Protein AF-A0A150PMF5-F1 (afdb_monomer_lite)

Secondary structure (DSSP, 8-state):
----S--GGGEEEEE-SSEEEEEETTEEEEEEETTT--B-TT-TTTTPEEEEEEEE-TTS-EEEEET---TTS-EEEE---TT--

Organism: Sorangium cellulosum (NCBI:txid56)

Foldseek 3Di:
DDDPDDDPVQWDWAAEPFWIFTGGVQAGQWIAGPVVRDIDPPDPRHRFGWFEFWDQDPVRDIDGDGPHRDHHTHTDTDDQDPVRD

Structure (mmCIF, N/CA/C/O backbone):
data_AF-A0A150PMF5-F1
#
_entry.id   AF-A0A150PMF5-F1
#
loop_
_atom_site.group_PDB
_atom_site.id
_atom_site.type_symbol
_atom_site.label_atom_id
_atom_site.label_alt_id
_atom_site.label_comp_id
_atom_site.label_asym_id
_atom_site.label_entity_id
_atom_site.label_seq_id
_atom_site.pdbx_PDB_ins_code
_atom_site.Cartn_x
_atom_site.Cartn_y
_atom_site.Cartn_z
_atom_site.occupancy
_atom_site.B_iso_or_equiv
_atom_site.auth_seq_id
_atom_site.auth_comp_id
_atom_site.auth_asym_id
_atom_site.auth_atom_id
_atom_site.pdbx_PDB_model_num
ATOM 1 N N . MET A 1 1 ? -34.903 11.176 1.885 1.00 49.91 1 MET A N 1
ATOM 2 C CA . MET A 1 1 ? -34.597 9.730 1.965 1.00 49.91 1 MET A CA 1
ATOM 3 C C . MET A 1 1 ? -33.111 9.533 2.231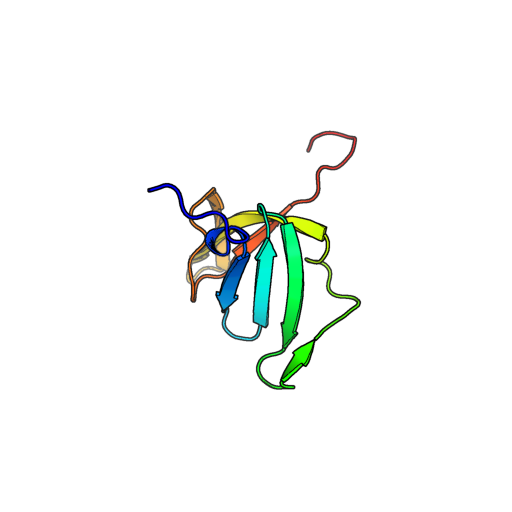 1.00 49.91 1 MET A C 1
ATOM 5 O O . MET A 1 1 ? -32.313 9.769 1.334 1.00 49.91 1 MET A O 1
ATOM 9 N N . SER A 1 2 ? -32.729 9.140 3.444 1.00 64.50 2 SER A N 1
ATOM 10 C CA . SER A 1 2 ? -31.368 8.701 3.780 1.00 64.50 2 SER A CA 1
ATOM 11 C C . SER A 1 2 ? -31.279 7.181 3.606 1.00 64.50 2 SER A C 1
ATOM 13 O O . SER A 1 2 ? -32.102 6.440 4.133 1.00 64.50 2 SER A O 1
ATOM 15 N N . TYR A 1 3 ? -30.320 6.715 2.807 1.00 65.75 3 TYR A N 1
ATOM 16 C CA . TYR A 1 3 ? -30.082 5.289 2.579 1.00 65.75 3 TYR A CA 1
ATOM 17 C C . TYR A 1 3 ? -29.542 4.634 3.864 1.00 65.75 3 TYR A C 1
ATOM 19 O O . TYR A 1 3 ? -28.510 5.052 4.378 1.00 65.75 3 TYR A O 1
ATOM 27 N N . THR A 1 4 ? -30.237 3.617 4.379 1.00 69.88 4 THR A N 1
ATOM 28 C CA . THR A 1 4 ? -29.944 2.912 5.647 1.00 69.88 4 THR A CA 1
ATOM 29 C C . THR A 1 4 ? -29.024 1.694 5.499 1.00 69.88 4 THR A C 1
ATOM 31 O O . THR A 1 4 ? -28.761 0.996 6.476 1.00 69.88 4 THR A O 1
ATOM 34 N N . GLY A 1 5 ? -28.540 1.394 4.291 1.00 74.31 5 GLY A N 1
ATOM 35 C CA . GLY A 1 5 ? -27.614 0.281 4.073 1.00 74.31 5 GLY A CA 1
ATOM 36 C C . GLY A 1 5 ? -26.193 0.599 4.547 1.00 74.31 5 GLY A C 1
ATOM 37 O O . GLY A 1 5 ? -25.810 1.760 4.660 1.00 74.31 5 GLY A O 1
ATOM 38 N N . THR A 1 6 ? -25.379 -0.436 4.782 1.00 68.25 6 THR A N 1
ATOM 39 C CA . THR A 1 6 ? -23.954 -0.275 5.118 1.00 68.25 6 THR A CA 1
ATOM 40 C C . THR A 1 6 ? -23.271 0.613 4.079 1.00 68.25 6 THR A C 1
ATOM 42 O O . THR A 1 6 ? -23.322 0.305 2.887 1.00 68.25 6 THR A O 1
ATOM 45 N N . GLU A 1 7 ? -22.639 1.706 4.513 1.00 73.12 7 GLU A N 1
ATOM 46 C CA . GLU A 1 7 ? -21.950 2.635 3.614 1.00 73.12 7 GLU A CA 1
ATOM 47 C C . GLU A 1 7 ? -20.782 1.925 2.913 1.00 73.12 7 GLU A C 1
ATOM 49 O O . GLU A 1 7 ? -19.729 1.667 3.504 1.00 73.12 7 GLU A O 1
ATOM 54 N N . ARG A 1 8 ? -20.988 1.571 1.640 1.00 67.75 8 ARG A N 1
ATOM 55 C CA . ARG A 1 8 ? -20.026 0.805 0.835 1.00 67.75 8 ARG A CA 1
ATOM 56 C C . ARG A 1 8 ? -18.890 1.678 0.307 1.00 67.75 8 ARG A C 1
ATOM 58 O O . ARG A 1 8 ? -17.840 1.137 -0.027 1.00 67.75 8 ARG A O 1
ATOM 65 N N . ARG A 1 9 ? -19.048 3.009 0.282 1.00 71.50 9 ARG A N 1
ATOM 66 C CA . ARG A 1 9 ? -18.022 3.960 -0.194 1.00 71.50 9 ARG A CA 1
ATOM 67 C C . ARG A 1 9 ? -16.787 4.023 0.710 1.00 71.50 9 ARG A C 1
ATOM 69 O O . ARG A 1 9 ? -15.770 4.575 0.304 1.00 71.50 9 ARG A O 1
ATOM 76 N N . ARG A 1 10 ? -16.854 3.427 1.907 1.00 84.62 10 ARG A N 1
ATOM 77 C CA . ARG A 1 10 ? -15.716 3.279 2.830 1.00 84.62 10 ARG A CA 1
ATOM 78 C C . ARG A 1 10 ? -14.660 2.304 2.314 1.00 84.62 10 ARG A C 1
ATOM 80 O O . ARG A 1 10 ? -13.505 2.426 2.705 1.00 84.62 10 ARG A O 1
ATOM 87 N N . HIS A 1 11 ? -15.039 1.351 1.455 1.00 91.56 11 HIS A N 1
ATOM 88 C CA . HIS A 1 11 ? -14.122 0.364 0.888 1.00 91.56 11 HIS A CA 1
ATOM 89 C C . HIS A 1 11 ? -13.661 0.809 -0.504 1.00 91.56 11 HIS A C 1
ATOM 91 O O . HIS A 1 11 ? -14.456 0.919 -1.437 1.00 91.56 11 HIS A O 1
ATOM 97 N N . ARG A 1 12 ? -12.361 1.057 -0.647 1.00 92.44 12 ARG A N 1
ATOM 98 C CA . ARG A 1 12 ? -11.702 1.446 -1.897 1.00 92.44 12 ARG A CA 1
ATOM 99 C C . ARG A 1 12 ? -10.664 0.397 -2.270 1.00 92.44 12 ARG A C 1
ATOM 101 O O . ARG A 1 12 ? -10.005 -0.158 -1.396 1.00 92.44 12 ARG A O 1
ATOM 108 N N . VAL A 1 13 ? -10.500 0.146 -3.564 1.00 94.94 13 VAL A N 1
ATOM 109 C CA . VAL A 1 13 ? -9.453 -0.747 -4.074 1.00 94.94 13 VAL A CA 1
ATOM 110 C C . VAL A 1 13 ? -8.466 0.070 -4.893 1.00 94.94 13 VAL A C 1
ATOM 112 O O . VAL A 1 13 ? -8.854 0.751 -5.843 1.00 94.94 13 VAL A O 1
ATOM 115 N N . PHE A 1 14 ? -7.191 0.004 -4.527 1.00 95.50 14 PHE A N 1
ATOM 116 C CA . PHE A 1 14 ? -6.094 0.619 -5.263 1.00 95.50 14 PHE A CA 1
ATOM 117 C C . PHE A 1 14 ? -5.324 -0.470 -5.992 1.00 95.50 14 PHE A C 1
ATOM 119 O O . PHE A 1 14 ? -4.694 -1.329 -5.379 1.00 95.50 14 PHE A O 1
ATOM 126 N N . ILE A 1 15 ? -5.402 -0.439 -7.317 1.00 95.06 15 ILE A N 1
ATOM 127 C CA . ILE A 1 15 ? -4.733 -1.411 -8.176 1.00 95.06 15 ILE A CA 1
ATOM 128 C C . ILE A 1 15 ? -3.420 -0.786 -8.634 1.00 95.06 15 ILE A C 1
ATOM 130 O O . ILE A 1 15 ? -3.431 0.210 -9.356 1.00 95.06 15 ILE A O 1
ATOM 134 N N . THR A 1 16 ? -2.300 -1.356 -8.206 1.00 92.38 16 THR A N 1
ATOM 135 C CA . THR A 1 16 ? -0.969 -1.029 -8.730 1.00 92.38 16 THR A CA 1
ATOM 136 C C . THR A 1 16 ? -0.600 -2.016 -9.839 1.00 92.38 16 THR A C 1
ATOM 138 O O . THR A 1 16 ? -1.416 -2.840 -10.264 1.00 92.38 16 THR A O 1
ATOM 141 N N . ARG A 1 17 ? 0.648 -1.967 -10.322 1.00 90.38 17 ARG A N 1
ATOM 142 C CA . ARG A 1 17 ? 1.131 -2.887 -11.360 1.00 90.38 17 ARG A CA 1
ATOM 143 C C . ARG A 1 17 ? 0.847 -4.354 -11.009 1.00 90.38 17 ARG A C 1
ATOM 145 O O . ARG A 1 17 ? 0.258 -5.062 -11.822 1.00 90.38 17 ARG A O 1
ATOM 152 N N . ASN A 1 18 ? 1.199 -4.777 -9.795 1.00 93.00 18 ASN A N 1
ATOM 153 C CA . ASN A 1 18 ? 1.192 -6.191 -9.404 1.00 93.00 18 ASN A CA 1
ATOM 154 C C . ASN A 1 18 ? 0.171 -6.524 -8.310 1.00 93.00 18 ASN A C 1
ATOM 156 O O . ASN A 1 18 ? -0.133 -7.698 -8.102 1.00 93.00 18 ASN A O 1
ATOM 160 N N . THR A 1 19 ? -0.373 -5.514 -7.630 1.00 95.62 19 THR A N 1
ATOM 161 C CA . THR A 1 19 ? -1.058 -5.715 -6.353 1.00 95.62 19 THR A CA 1
ATOM 162 C C . THR A 1 19 ? -2.380 -4.960 -6.308 1.00 95.62 19 THR A C 1
ATOM 164 O O . THR A 1 19 ? -2.466 -3.813 -6.744 1.00 95.62 19 THR A O 1
ATOM 167 N N . GLU A 1 20 ? -3.410 -5.595 -5.761 1.00 97.56 20 GLU A N 1
ATOM 168 C CA . GLU A 1 20 ? -4.660 -4.944 -5.365 1.00 97.56 20 GLU A CA 1
ATOM 169 C C . GLU A 1 20 ? -4.595 -4.693 -3.858 1.00 97.56 20 GLU A C 1
ATOM 171 O O . GLU A 1 20 ? -4.465 -5.632 -3.067 1.00 97.56 20 GLU A O 1
ATOM 176 N N . TYR A 1 21 ? -4.673 -3.428 -3.459 1.00 97.62 21 TYR A N 1
ATOM 177 C CA . TYR A 1 21 ? -4.777 -3.026 -2.061 1.00 97.62 21 TYR A CA 1
ATOM 178 C C . TYR A 1 21 ? -6.223 -2.678 -1.751 1.00 97.62 21 TYR A C 1
ATOM 180 O O . TYR A 1 21 ? -6.786 -1.738 -2.313 1.00 97.62 21 TYR A O 1
ATOM 188 N N . HIS A 1 22 ? -6.817 -3.433 -0.840 1.00 97.19 22 HIS A N 1
ATOM 189 C CA . HIS A 1 22 ? -8.159 -3.204 -0.332 1.00 97.19 22 HIS A CA 1
ATOM 190 C C . HIS A 1 22 ? -8.057 -2.335 0.912 1.00 97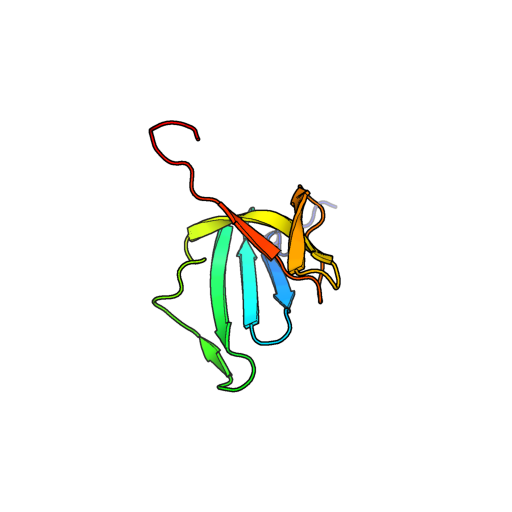.19 22 HIS A C 1
ATOM 192 O O . HIS A 1 22 ? -7.410 -2.719 1.887 1.00 97.19 22 HIS A O 1
ATOM 198 N N . VAL A 1 23 ? -8.669 -1.158 0.865 1.00 95.69 23 VAL A N 1
ATOM 199 C CA . VAL A 1 23 ? -8.558 -0.131 1.900 1.00 95.69 23 VAL A CA 1
ATOM 200 C C . VAL A 1 23 ? -9.940 0.198 2.432 1.00 95.69 23 VAL A C 1
ATOM 202 O O . VAL A 1 23 ? -10.854 0.495 1.661 1.00 95.69 23 VAL A O 1
ATOM 205 N N . ARG A 1 24 ? -10.092 0.164 3.752 1.00 94.69 24 ARG A N 1
ATOM 206 C CA . ARG A 1 24 ? -11.307 0.546 4.462 1.00 94.69 24 ARG A CA 1
ATOM 207 C C . ARG A 1 24 ? -10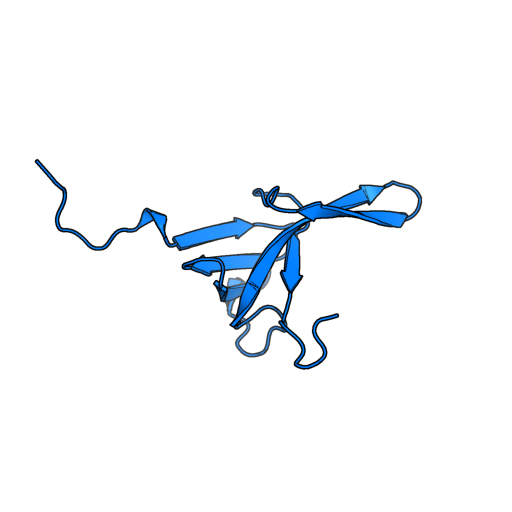.942 1.561 5.529 1.00 94.69 24 ARG A C 1
ATOM 209 O O . ARG A 1 24 ? -10.105 1.267 6.369 1.00 94.69 24 ARG A O 1
ATOM 216 N N . ASP A 1 25 ? -11.578 2.730 5.486 1.00 92.12 25 ASP A N 1
ATOM 217 C CA . ASP A 1 25 ? -11.309 3.814 6.444 1.00 92.12 25 ASP A CA 1
ATOM 218 C C . ASP A 1 25 ? -9.818 4.167 6.518 1.00 92.12 25 ASP A C 1
ATOM 220 O O . ASP A 1 25 ? -9.236 4.261 7.588 1.00 92.12 25 ASP A O 1
ATOM 224 N N . GLU A 1 26 ? -9.197 4.288 5.341 1.00 92.44 26 GLU A N 1
ATOM 225 C CA . GLU A 1 26 ? -7.758 4.533 5.162 1.00 92.44 26 GLU A CA 1
ATOM 226 C C . GLU A 1 26 ? -6.841 3.382 5.603 1.00 92.44 26 GLU A C 1
ATOM 228 O O . GLU A 1 26 ? -5.660 3.414 5.288 1.00 92.44 26 GLU A O 1
ATOM 233 N N . ILE A 1 27 ? -7.353 2.313 6.212 1.00 94.81 27 ILE A N 1
ATOM 234 C CA . ILE A 1 27 ? -6.555 1.156 6.628 1.00 94.81 27 ILE A CA 1
ATOM 235 C C . ILE A 1 27 ? -6.559 0.071 5.554 1.00 94.81 27 ILE A C 1
ATOM 237 O O . ILE A 1 27 ? -7.611 -0.300 5.026 1.00 94.81 27 ILE A O 1
ATOM 241 N N . CYS A 1 28 ? -5.393 -0.486 5.231 1.00 96.81 28 CYS A N 1
ATOM 242 C CA . CYS A 1 28 ? -5.319 -1.651 4.356 1.00 96.81 28 CYS A CA 1
ATOM 243 C C . CYS A 1 28 ? -5.823 -2.906 5.082 1.00 96.81 28 CYS A C 1
ATOM 245 O O . CYS A 1 28 ? -5.243 -3.343 6.075 1.00 96.81 28 CYS A O 1
ATOM 247 N N . VAL A 1 29 ? -6.888 -3.508 4.558 1.00 96.94 29 VAL A N 1
ATOM 248 C CA . VAL A 1 29 ? -7.545 -4.685 5.150 1.00 96.94 29 VAL A CA 1
ATOM 249 C C . VAL A 1 29 ? -7.277 -5.975 4.381 1.00 96.94 29 VAL A C 1
ATOM 251 O O . VAL A 1 29 ? -7.456 -7.060 4.924 1.00 96.94 29 VAL A O 1
ATOM 254 N N . ALA A 1 30 ? -6.856 -5.880 3.119 1.00 97.69 30 ALA A N 1
ATOM 255 C CA . ALA A 1 30 ? -6.435 -7.037 2.343 1.00 97.69 30 ALA A CA 1
ATOM 256 C C . ALA A 1 30 ? -5.485 -6.633 1.216 1.00 97.69 30 ALA A C 1
ATOM 258 O O . ALA A 1 30 ? -5.580 -5.546 0.644 1.00 97.69 30 ALA A O 1
ATOM 259 N N . VAL A 1 31 ? -4.596 -7.557 0.863 1.00 98.00 31 VAL A N 1
ATOM 260 C CA . VAL A 1 31 ? -3.663 -7.400 -0.250 1.00 98.00 31 VAL A CA 1
ATOM 261 C C . VAL A 1 31 ? -3.773 -8.616 -1.149 1.00 98.00 31 VAL A C 1
ATOM 263 O O . VAL A 1 31 ? -3.629 -9.746 -0.676 1.00 98.00 31 VAL A O 1
ATOM 266 N N . ARG A 1 32 ? -4.023 -8.404 -2.439 1.00 98.25 32 ARG A N 1
ATOM 267 C CA . ARG A 1 32 ? -4.121 -9.474 -3.433 1.00 98.25 32 ARG A CA 1
ATOM 268 C C . ARG A 1 32 ? -3.018 -9.343 -4.467 1.00 98.25 32 ARG A C 1
ATOM 270 O O . ARG A 1 32 ? -2.852 -8.292 -5.078 1.00 98.25 32 ARG A O 1
ATOM 277 N N . ASP A 1 33 ? -2.293 -10.428 -4.692 1.00 96.94 33 ASP A N 1
ATOM 278 C CA . ASP A 1 33 ? -1.398 -10.540 -5.839 1.00 96.94 33 ASP A CA 1
ATOM 279 C C . ASP A 1 33 ? -2.238 -10.750 -7.108 1.00 96.94 33 ASP A C 1
ATOM 281 O O . ASP A 1 33 ? -3.053 -11.679 -7.175 1.00 96.94 33 ASP A O 1
ATOM 285 N N . ARG A 1 34 ? -2.062 -9.881 -8.109 1.00 94.62 34 ARG A N 1
ATOM 286 C CA . ARG A 1 34 ? -2.858 -9.902 -9.345 1.00 94.62 34 ARG A CA 1
ATOM 287 C C . ARG A 1 34 ? -2.533 -11.097 -10.232 1.00 94.62 34 ARG A C 1
ATOM 289 O O . ARG A 1 34 ? -3.440 -11.654 -10.845 1.00 94.62 34 ARG A O 1
ATOM 296 N N . ALA A 1 35 ? -1.264 -11.494 -10.298 1.00 95.69 35 ALA A N 1
ATOM 297 C CA . ALA A 1 35 ? -0.815 -12.586 -11.155 1.00 95.69 35 ALA A CA 1
ATOM 298 C C . ALA A 1 35 ? -1.239 -13.942 -10.575 1.00 95.69 35 ALA A C 1
ATOM 300 O O . ALA A 1 35 ? -1.860 -14.758 -11.256 1.00 95.69 35 ALA A O 1
ATOM 301 N N . ALA A 1 36 ? -0.982 -14.158 -9.286 1.00 95.00 36 ALA A N 1
ATOM 302 C CA . ALA A 1 36 ? -1.356 -15.372 -8.571 1.00 95.00 36 ALA A CA 1
ATOM 303 C C . ALA A 1 36 ? -2.855 -15.433 -8.241 1.00 95.00 36 ALA A C 1
ATOM 305 O O . ALA A 1 36 ? -3.359 -16.500 -7.889 1.00 95.00 36 ALA A O 1
ATOM 306 N N . ARG A 1 37 ? -3.569 -14.301 -8.324 1.00 96.06 37 ARG A N 1
ATOM 307 C CA . ARG A 1 37 ? -4.984 -14.136 -7.947 1.00 96.06 37 ARG A CA 1
ATOM 308 C C . ARG A 1 37 ? -5.286 -14.524 -6.494 1.00 96.06 37 ARG A C 1
ATOM 310 O O . ARG A 1 37 ? -6.441 -14.806 -6.170 1.00 96.06 37 ARG A O 1
ATOM 317 N N . LYS A 1 38 ? -4.281 -14.486 -5.614 1.00 97.56 38 LYS A N 1
ATOM 318 C CA . LYS A 1 38 ? -4.355 -14.911 -4.206 1.00 97.56 38 LYS A CA 1
ATOM 319 C C . LYS A 1 38 ? -4.163 -13.740 -3.251 1.00 97.56 38 LYS A C 1
ATOM 321 O O . LYS A 1 38 ? -3.347 -12.854 -3.499 1.00 97.56 38 LYS A O 1
ATOM 326 N N . PHE A 1 39 ? -4.881 -13.777 -2.132 1.00 98.00 39 PHE A N 1
ATOM 327 C CA . PHE A 1 39 ? -4.633 -12.870 -1.017 1.00 98.00 39 PHE A CA 1
ATOM 328 C C . PHE A 1 39 ? -3.344 -13.250 -0.282 1.00 98.00 39 PHE A C 1
ATOM 330 O O . PHE A 1 39 ? -3.005 -14.429 -0.162 1.00 98.00 39 PHE A O 1
ATOM 337 N N . ARG A 1 40 ? -2.614 -12.240 0.188 1.00 97.06 40 ARG A N 1
ATOM 338 C CA . ARG A 1 40 ? -1.354 -12.374 0.925 1.00 97.06 40 ARG A CA 1
ATOM 339 C C . ARG A 1 40 ? -1.620 -12.001 2.381 1.00 97.06 40 ARG A C 1
ATOM 341 O O . ARG A 1 40 ? -1.734 -10.824 2.695 1.00 97.06 40 ARG A O 1
ATOM 348 N N . SER A 1 41 ? -1.732 -13.004 3.250 1.00 94.38 41 SER A N 1
ATOM 349 C CA . SER A 1 41 ? -2.049 -12.825 4.678 1.00 94.38 41 SER A CA 1
ATOM 350 C C . SER A 1 41 ? -0.916 -12.206 5.503 1.00 94.38 41 SER A C 1
ATOM 352 O O . SER A 1 41 ? -1.176 -11.686 6.578 1.00 94.38 41 SER A O 1
ATOM 354 N N . ALA A 1 42 ? 0.322 -12.243 5.004 1.00 93.94 42 ALA A N 1
ATOM 355 C CA . ALA A 1 42 ? 1.512 -11.709 5.673 1.00 93.94 42 ALA A CA 1
ATOM 356 C C . ALA A 1 42 ? 2.183 -10.594 4.847 1.00 93.94 42 ALA A C 1
ATOM 358 O O . ALA A 1 42 ? 3.398 -10.577 4.667 1.00 93.94 42 ALA A O 1
ATOM 359 N N . HIS A 1 43 ? 1.389 -9.697 4.258 1.00 95.38 43 HIS A N 1
ATOM 360 C CA . HIS A 1 43 ? 1.915 -8.554 3.510 1.00 95.38 43 HIS A CA 1
ATOM 361 C C . HIS A 1 43 ? 2.112 -7.339 4.428 1.00 95.38 43 HIS A C 1
ATOM 363 O O . HIS A 1 43 ? 1.208 -7.000 5.184 1.00 95.38 43 HIS A O 1
ATOM 369 N N . LEU A 1 44 ? 3.246 -6.638 4.295 1.00 94.69 44 LEU A N 1
ATOM 370 C CA . LEU A 1 44 ? 3.638 -5.510 5.161 1.00 94.69 44 LEU A CA 1
ATOM 371 C C . LEU A 1 44 ? 2.590 -4.393 5.254 1.00 94.69 44 LEU A C 1
ATOM 373 O O . LEU A 1 44 ? 2.410 -3.805 6.304 1.00 94.69 44 LEU A O 1
ATOM 377 N N . ALA A 1 45 ? 1.889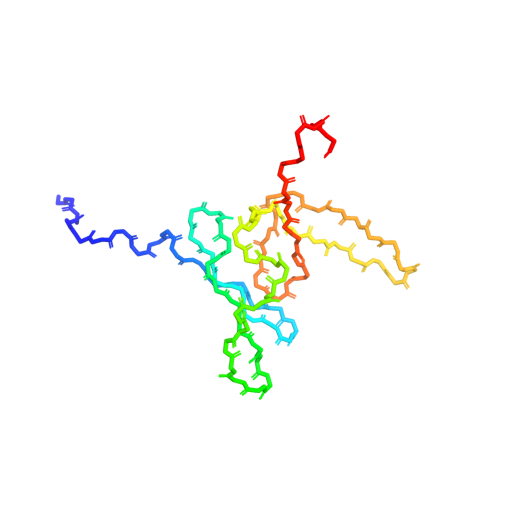 -4.113 4.155 1.00 95.75 45 ALA A N 1
ATOM 378 C CA . ALA A 1 45 ? 0.859 -3.074 4.126 1.00 95.75 45 ALA A CA 1
ATOM 379 C C . ALA A 1 45 ? -0.372 -3.366 5.005 1.00 95.75 45 ALA A C 1
ATOM 381 O O . ALA A 1 45 ? -1.138 -2.445 5.259 1.00 95.75 45 ALA A O 1
ATOM 382 N N . LEU A 1 46 ? -0.610 -4.615 5.423 1.00 96.56 46 LEU A N 1
ATOM 383 C CA . LEU A 1 46 ? -1.798 -4.956 6.211 1.00 96.56 46 LEU A CA 1
ATOM 384 C C . LEU A 1 46 ? -1.823 -4.176 7.528 1.00 96.56 46 LEU A C 1
ATOM 386 O O . LEU A 1 46 ? -0.817 -4.099 8.225 1.00 96.56 46 LEU A O 1
ATOM 390 N N . HIS A 1 47 ? -2.995 -3.640 7.868 1.00 94.94 47 HIS A N 1
ATOM 391 C CA . HIS A 1 47 ? -3.243 -2.800 9.046 1.00 94.94 47 HIS A CA 1
ATOM 392 C C . HIS A 1 47 ? -2.536 -1.437 9.041 1.00 94.94 47 HIS A C 1
ATOM 394 O O . HIS A 1 47 ? -2.716 -0.666 9.981 1.00 94.94 47 HIS A O 1
ATOM 400 N N . LEU A 1 48 ? -1.797 -1.103 7.981 1.00 95.56 48 LEU A N 1
ATOM 401 C CA . LEU A 1 48 ? -1.174 0.206 7.835 1.00 95.56 48 LEU A CA 1
ATOM 402 C C . LEU A 1 48 ? -2.133 1.216 7.208 1.00 95.56 48 LEU A C 1
ATOM 404 O O . LEU A 1 48 ? -3.047 0.859 6.448 1.00 95.56 48 LEU A O 1
ATOM 408 N N . LYS A 1 49 ? -1.898 2.493 7.512 1.00 94.81 49 LYS A N 1
ATOM 409 C CA . LYS A 1 49 ? -2.701 3.606 7.015 1.00 94.81 49 LYS A CA 1
ATOM 410 C C . LYS A 1 49 ? -2.193 4.057 5.650 1.00 94.81 49 LYS A C 1
ATOM 412 O O . LYS A 1 49 ? -1.001 4.275 5.458 1.00 94.81 49 LYS A O 1
ATOM 417 N N . LEU A 1 50 ? -3.096 4.184 4.687 1.00 95.19 50 LEU A N 1
ATOM 418 C CA . LEU A 1 50 ? -2.823 4.753 3.375 1.00 95.19 50 LEU A CA 1
ATOM 419 C C . LEU A 1 50 ? -2.631 6.261 3.515 1.00 95.19 50 LEU A C 1
ATOM 421 O O . LEU A 1 50 ? -3.585 6.970 3.827 1.00 95.19 50 LEU A O 1
ATOM 425 N N . GLU A 1 51 ? -1.437 6.749 3.196 1.00 94.88 51 GLU A N 1
ATOM 426 C CA . GLU A 1 51 ? -1.145 8.186 3.259 1.00 94.88 51 GLU A CA 1
ATOM 427 C C . GLU A 1 51 ? -1.114 8.855 1.885 1.00 94.88 51 GLU A C 1
ATOM 429 O O . GLU A 1 51 ? -1.474 10.025 1.757 1.00 94.88 51 GLU A O 1
ATOM 434 N N . GLY A 1 52 ? -0.757 8.142 0.813 1.00 94.81 52 GLY A N 1
ATOM 435 C CA . GLY A 1 52 ? -0.724 8.778 -0.501 1.00 94.81 52 GLY A CA 1
ATOM 436 C C . GLY A 1 52 ? -0.146 7.945 -1.632 1.00 94.81 52 GLY A C 1
ATOM 437 O O . GLY A 1 52 ? -0.062 6.716 -1.575 1.00 94.81 52 GLY A O 1
ATOM 438 N N . ALA A 1 53 ? 0.224 8.659 -2.691 1.00 94.81 53 ALA A N 1
ATOM 439 C CA . ALA A 1 53 ? 0.960 8.119 -3.822 1.00 94.81 53 ALA A CA 1
ATOM 440 C C . ALA A 1 53 ? 2.447 8.464 -3.710 1.00 94.81 53 ALA A C 1
ATOM 442 O O . ALA A 1 53 ? 2.854 9.320 -2.929 1.00 94.81 53 ALA A O 1
ATOM 443 N N . VAL A 1 54 ? 3.257 7.808 -4.525 1.00 93.62 54 VAL A N 1
ATOM 444 C CA . VAL A 1 54 ? 4.659 8.166 -4.728 1.00 93.62 54 VAL A CA 1
ATOM 445 C C . VAL A 1 54 ? 4.911 8.349 -6.216 1.00 93.62 54 VAL A C 1
ATOM 447 O O . VAL A 1 54 ? 4.534 7.510 -7.040 1.00 93.62 54 VAL A O 1
ATOM 450 N N . ARG A 1 55 ? 5.563 9.458 -6.561 1.00 92.44 55 ARG A N 1
ATOM 451 C CA . ARG A 1 55 ? 6.075 9.716 -7.903 1.00 92.44 55 ARG A CA 1
ATOM 452 C C . ARG A 1 55 ? 7.532 9.294 -7.958 1.00 92.44 55 ARG A C 1
ATOM 454 O O . ARG A 1 55 ? 8.352 9.779 -7.187 1.00 92.44 55 ARG A O 1
ATOM 461 N N . ILE A 1 56 ? 7.832 8.383 -8.876 1.00 91.31 56 ILE A N 1
ATOM 462 C CA . ILE A 1 56 ? 9.188 7.902 -9.126 1.00 91.31 56 ILE A CA 1
ATOM 463 C C . ILE A 1 56 ? 9.658 8.561 -10.418 1.00 91.31 56 ILE A C 1
ATOM 465 O O . ILE A 1 56 ? 9.101 8.306 -11.487 1.00 91.31 56 ILE A O 1
ATOM 469 N N . ASN A 1 57 ? 10.641 9.448 -10.314 1.00 92.81 57 ASN A N 1
ATOM 470 C CA . ASN A 1 57 ? 11.228 10.105 -11.477 1.00 92.81 57 ASN A CA 1
ATOM 471 C C . ASN A 1 57 ? 12.158 9.133 -12.235 1.00 92.81 57 ASN A C 1
ATOM 473 O O . ASN A 1 57 ? 12.660 8.180 -11.636 1.00 92.81 57 ASN A O 1
ATOM 477 N N . PRO A 1 58 ? 12.463 9.374 -13.527 1.00 93.19 58 PRO A N 1
ATOM 478 C CA . PRO A 1 58 ? 13.365 8.512 -14.304 1.00 93.19 58 PRO A CA 1
ATOM 479 C C . PRO A 1 58 ? 14.765 8.339 -13.697 1.00 93.19 58 PRO A C 1
ATOM 481 O O . P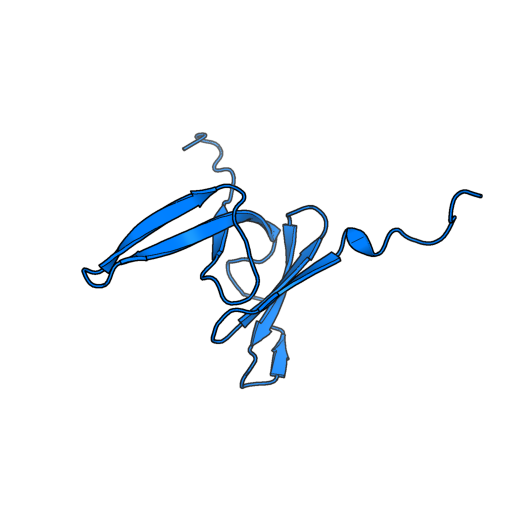RO A 1 58 ? 15.422 7.335 -13.943 1.00 93.19 58 PRO A O 1
ATOM 484 N N . ASN A 1 59 ? 15.211 9.298 -12.881 1.00 94.62 59 ASN A N 1
ATOM 485 C CA . ASN A 1 59 ? 16.476 9.245 -12.147 1.00 94.62 59 ASN A CA 1
ATOM 486 C C . ASN A 1 59 ? 16.403 8.446 -10.827 1.00 94.62 59 ASN A C 1
ATOM 488 O O . ASN A 1 59 ? 17.360 8.455 -10.061 1.00 94.62 59 ASN A O 1
ATOM 492 N N . GLY A 1 60 ? 15.273 7.796 -10.530 1.00 91.62 60 GLY A N 1
ATOM 493 C CA . GLY A 1 60 ? 15.069 6.982 -9.329 1.00 91.62 60 GLY A CA 1
ATOM 494 C C . GLY A 1 60 ? 14.659 7.762 -8.077 1.00 91.62 60 GLY A C 1
ATOM 495 O O . GLY A 1 60 ? 14.381 7.143 -7.053 1.00 91.62 60 GLY A O 1
ATOM 496 N N . VAL A 1 61 ? 14.571 9.096 -8.137 1.00 95.00 61 VAL A N 1
ATOM 497 C CA . VAL A 1 61 ? 14.105 9.900 -6.998 1.00 95.00 61 VAL A CA 1
ATOM 498 C C . VAL A 1 61 ? 12.635 9.596 -6.718 1.00 95.00 61 VAL A C 1
ATOM 500 O O . VAL A 1 61 ? 11.788 9.702 -7.610 1.00 95.00 61 VAL A O 1
ATOM 503 N N . VAL A 1 62 ? 12.343 9.247 -5.465 1.00 93.56 62 VAL A N 1
ATOM 504 C CA . VAL A 1 62 ? 10.993 8.974 -4.966 1.00 93.56 62 VAL A CA 1
ATOM 505 C C . VAL A 1 62 ? 10.478 10.210 -4.240 1.00 93.56 62 VAL A C 1
ATOM 507 O O . VAL A 1 62 ? 11.063 10.648 -3.254 1.00 93.56 62 VAL A O 1
ATOM 510 N N . ILE A 1 63 ? 9.379 10.775 -4.734 1.00 94.12 63 ILE A N 1
ATOM 511 C CA . ILE A 1 63 ? 8.735 11.959 -4.165 1.00 94.12 63 ILE A CA 1
ATOM 512 C C . ILE A 1 63 ? 7.368 11.539 -3.612 1.00 94.12 63 ILE A C 1
ATOM 514 O O . ILE A 1 63 ? 6.532 11.069 -4.394 1.00 94.12 63 ILE A O 1
ATOM 518 N N . PRO A 1 64 ? 7.110 11.685 -2.299 1.00 93.50 64 PRO A N 1
ATOM 519 C CA . PRO A 1 64 ? 5.794 11.415 -1.739 1.00 93.50 64 PRO A CA 1
ATOM 520 C C . PRO A 1 64 ? 4.778 12.456 -2.222 1.00 93.50 64 PRO A C 1
ATOM 522 O O . PRO A 1 64 ? 5.052 13.654 -2.264 1.00 93.50 64 PRO A O 1
ATOM 525 N N . GLU A 1 65 ? 3.580 11.990 -2.562 1.00 94.75 65 GLU A N 1
ATOM 526 C CA . GLU A 1 65 ? 2.410 12.802 -2.899 1.00 94.75 65 GLU A CA 1
ATOM 527 C C . GLU A 1 65 ? 1.284 12.475 -1.897 1.00 94.75 65 GLU A C 1
ATOM 529 O O . GLU A 1 65 ? 0.423 11.622 -2.178 1.00 94.75 65 GLU A O 1
ATOM 534 N N . PRO A 1 66 ? 1.289 13.108 -0.703 1.00 93.50 66 PRO A N 1
ATOM 535 C CA . PRO A 1 66 ? 0.296 12.856 0.336 1.00 93.50 66 PRO A CA 1
ATOM 536 C C . PRO A 1 66 ? -1.122 13.109 -0.171 1.00 93.50 66 PRO A C 1
ATOM 538 O O . PRO A 1 66 ? -1.363 14.031 -0.952 1.00 93.50 66 PRO A O 1
ATOM 541 N N . LYS A 1 67 ? -2.074 12.286 0.272 1.00 90.38 67 LYS A N 1
ATOM 542 C CA . LYS A 1 67 ? -3.503 12.341 -0.084 1.00 90.38 67 LYS A CA 1
ATOM 543 C C . LYS A 1 67 ? -3.805 12.186 -1.583 1.00 90.38 67 LYS A C 1
ATOM 545 O O . LYS A 1 67 ? -4.961 12.296 -1.980 1.00 90.38 67 LYS A O 1
ATOM 550 N N . ASN A 1 68 ? -2.810 11.859 -2.413 1.00 91.50 68 ASN A N 1
ATOM 551 C CA . ASN A 1 68 ? -2.954 11.729 -3.868 1.00 91.50 68 ASN A CA 1
ATOM 552 C C . ASN A 1 68 ? -2.990 10.266 -4.361 1.00 91.50 68 ASN A C 1
ATOM 554 O O . ASN A 1 68 ? -2.641 9.965 -5.508 1.00 91.50 68 ASN A O 1
ATOM 558 N N . ALA A 1 69 ? -3.387 9.333 -3.489 1.00 90.00 69 ALA A N 1
ATOM 559 C CA . ALA A 1 69 ? -3.516 7.923 -3.841 1.00 90.00 69 ALA A CA 1
ATOM 560 C C . ALA A 1 69 ? -4.593 7.725 -4.923 1.00 90.00 69 ALA A C 1
ATOM 562 O O . ALA A 1 69 ? -5.755 8.109 -4.755 1.00 90.00 69 ALA A O 1
ATOM 563 N N . ARG A 1 70 ? -4.211 7.077 -6.028 1.00 90.44 70 ARG A N 1
ATOM 564 C CA . ARG A 1 70 ? -5.071 6.823 -7.193 1.00 90.44 70 ARG A CA 1
ATOM 565 C C . ARG A 1 70 ? -4.775 5.461 -7.812 1.00 90.44 70 ARG A C 1
ATOM 567 O O . ARG A 1 70 ? -3.681 4.925 -7.662 1.00 90.44 70 ARG A O 1
ATOM 574 N N . VAL A 1 71 ? -5.757 4.903 -8.514 1.00 89.06 71 VAL A N 1
ATOM 575 C CA . VAL A 1 71 ? -5.587 3.646 -9.255 1.00 89.06 71 VAL A CA 1
ATOM 576 C C . VAL A 1 71 ? -4.471 3.808 -10.292 1.00 89.06 71 VAL A C 1
ATOM 578 O O . VAL A 1 71 ? -4.380 4.837 -10.957 1.00 89.06 71 VAL A O 1
ATOM 581 N N . GLY A 1 72 ? -3.605 2.804 -10.403 1.00 88.62 72 GLY A N 1
ATOM 582 C CA . GLY A 1 72 ? -2.454 2.791 -11.304 1.00 88.62 72 GLY A CA 1
ATOM 583 C C . GLY A 1 72 ? -1.209 3.500 -10.768 1.00 88.62 72 GLY A C 1
ATOM 584 O O . GLY A 1 72 ? -0.122 3.257 -11.289 1.00 88.62 72 GLY A O 1
ATOM 585 N N . ALA A 1 73 ? -1.322 4.325 -9.722 1.00 88.25 73 ALA A N 1
ATOM 586 C CA . ALA A 1 73 ? -0.159 4.957 -9.106 1.00 88.25 73 ALA A CA 1
ATOM 587 C C . ALA A 1 73 ? 0.537 4.009 -8.115 1.00 88.25 73 ALA A C 1
ATOM 589 O O . ALA A 1 73 ? -0.132 3.215 -7.446 1.00 88.25 73 ALA A O 1
ATOM 590 N N . PRO A 1 74 ? 1.869 4.102 -7.964 1.00 91.94 74 PRO A N 1
ATOM 591 C CA . PRO A 1 74 ? 2.545 3.571 -6.791 1.00 91.94 74 PRO A CA 1
ATOM 592 C C . PRO A 1 74 ? 2.005 4.289 -5.542 1.00 91.94 74 PRO A C 1
ATOM 594 O O . PRO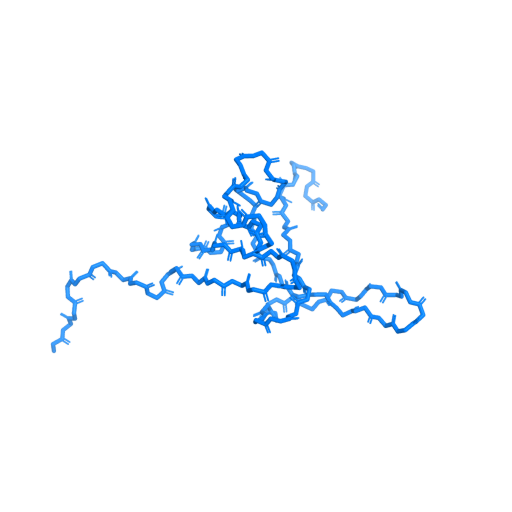 A 1 74 ? 1.849 5.510 -5.549 1.00 91.94 74 PRO A O 1
ATOM 597 N N . ILE A 1 75 ? 1.690 3.534 -4.490 1.00 94.75 75 ILE A N 1
ATOM 598 C CA . ILE A 1 75 ? 1.132 4.053 -3.232 1.00 94.75 75 ILE A CA 1
ATOM 599 C C . ILE A 1 75 ? 2.023 3.674 -2.058 1.00 94.75 75 ILE A C 1
ATOM 601 O O . ILE A 1 75 ? 2.773 2.700 -2.145 1.00 94.75 75 ILE A O 1
ATOM 605 N N . TYR A 1 76 ? 1.918 4.421 -0.963 1.00 94.44 76 TYR A N 1
ATOM 606 C CA . TYR A 1 76 ? 2.625 4.113 0.273 1.00 94.44 76 TYR A CA 1
ATOM 607 C C . TYR A 1 76 ? 1.679 4.114 1.470 1.00 94.44 76 TYR A C 1
ATOM 609 O O . TYR A 1 76 ? 0.668 4.824 1.506 1.00 94.44 76 TYR A O 1
ATOM 617 N N . PHE A 1 77 ? 2.043 3.288 2.441 1.00 95.00 77 PHE A N 1
ATOM 618 C CA . PHE A 1 77 ? 1.373 3.179 3.720 1.00 95.00 77 PHE A CA 1
ATOM 619 C C . PHE A 1 77 ? 2.356 3.568 4.814 1.00 95.00 77 PHE A C 1
ATOM 621 O O . PHE A 1 77 ? 3.559 3.348 4.660 1.00 95.00 77 PHE A O 1
ATOM 628 N N . THR A 1 78 ? 1.847 4.121 5.901 1.00 91.38 78 THR A N 1
ATOM 629 C CA . THR A 1 78 ? 2.636 4.443 7.084 1.00 91.38 78 THR A CA 1
ATOM 630 C C . THR A 1 78 ? 2.113 3.669 8.283 1.00 91.38 78 THR A C 1
ATOM 632 O O . THR A 1 78 ? 0.934 3.305 8.373 1.00 91.38 78 THR A O 1
ATOM 635 N N . GLN A 1 79 ? 3.028 3.406 9.201 1.00 84.81 79 GLN A N 1
ATOM 636 C CA . GLN A 1 79 ? 2.719 3.071 10.579 1.00 84.81 79 GLN A CA 1
ATOM 637 C C . GLN A 1 79 ? 3.055 4.294 11.426 1.00 84.81 79 GLN A C 1
ATOM 639 O O . GLN A 1 79 ? 3.946 5.061 11.069 1.00 84.81 79 GLN A O 1
ATOM 644 N N . VAL A 1 80 ? 2.319 4.495 12.513 1.00 75.50 80 VAL A N 1
ATOM 645 C CA . VAL A 1 80 ? 2.725 5.469 13.523 1.00 75.50 80 VAL A CA 1
ATOM 646 C C . VAL A 1 80 ? 3.709 4.747 14.426 1.00 75.50 80 VAL A C 1
ATOM 648 O O . VAL A 1 80 ? 3.303 3.852 15.168 1.00 75.50 80 VAL A O 1
ATOM 651 N N . ASP A 1 81 ? 4.985 5.101 14.334 1.00 74.88 81 ASP A N 1
ATOM 652 C CA . ASP A 1 81 ? 5.966 4.635 15.304 1.00 74.88 81 ASP A CA 1
ATOM 653 C C . ASP A 1 81 ? 5.780 5.418 16.624 1.00 74.88 81 ASP A C 1
ATOM 655 O O . ASP A 1 81 ? 5.413 6.598 16.588 1.00 74.88 81 ASP A O 1
ATOM 659 N N . PRO A 1 82 ? 5.993 4.796 17.803 1.00 68.38 82 PRO A N 1
ATOM 660 C CA . PRO A 1 82 ? 5.838 5.458 19.107 1.00 68.38 82 PRO A CA 1
ATOM 661 C C . PRO A 1 82 ? 6.653 6.749 19.244 1.00 68.38 82 PRO A C 1
ATOM 663 O O . PRO A 1 82 ? 6.269 7.647 19.990 1.00 68.38 82 PRO A O 1
ATOM 666 N N . ASP A 1 83 ? 7.745 6.841 18.488 1.00 75.62 83 ASP A N 1
ATOM 667 C CA . ASP A 1 83 ? 8.670 7.969 18.489 1.00 75.62 83 ASP A CA 1
ATOM 668 C C . ASP A 1 83 ? 8.231 9.111 17.550 1.00 75.62 83 ASP A C 1
ATOM 670 O O . ASP A 1 83 ? 8.890 10.148 17.489 1.00 75.62 83 ASP A O 1
ATOM 674 N N . GLY A 1 84 ? 7.105 8.958 16.840 1.00 55.25 84 GLY A N 1
ATOM 675 C CA . GLY A 1 84 ? 6.474 10.026 16.058 1.00 55.25 84 GLY A CA 1
ATOM 676 C C . GLY A 1 84 ? 7.272 10.526 14.849 1.00 55.25 84 GLY A C 1
ATOM 677 O O . GLY A 1 84 ? 7.012 11.642 14.395 1.00 55.25 84 GLY A O 1
ATOM 678 N N . LEU A 1 85 ? 8.221 9.733 14.342 1.00 47.25 85 LEU A N 1
ATOM 679 C CA . LEU A 1 85 ? 8.942 10.003 13.092 1.00 47.25 85 LEU A CA 1
ATOM 680 C C . LEU A 1 85 ? 8.235 9.390 11.879 1.00 47.25 85 LEU A C 1
ATOM 682 O O . LEU A 1 85 ? 7.748 8.244 11.990 1.00 47.25 85 LEU A O 1
#

pLDDT: mean 89.16, std 11.29, range [47.25, 98.25]

Sequence (85 aa):
MSYTGTERRRHRVFITRNTEYHVRDEICVAVRDRAARKFRSAHLALHLKLEGAVRINPNGVVIPEPKNARVGAPIYFTQVDPDGL

Radius of gyration: 14.67 Å; chains: 1; bounding box: 51×28×33 Å